Protein AF-X0ZDY0-F1 (afdb_monomer)

Secondary structure (DSSP, 8-state):
-GGGTPPP-EEEPP---GGGGGG---HHHHHHHHHTT--SBTTB---PEEEEEETTTEEEETT-GGGEEEEEE-TT-PEEEEE--S-TT-PPPP-

Organism: NCBI:txid412755

Mean predicted aligned error: 7.23 Å

Structure (mmCIF, N/CA/C/O backbone):
data_AF-X0ZDY0-F1
#
_entry.id   AF-X0ZDY0-F1
#
loop_
_atom_site.group_PDB
_atom_site.id
_atom_site.type_symbol
_atom_site.label_atom_id
_atom_site.label_alt_id
_atom_site.label_comp_id
_atom_site.label_asym_id
_atom_site.label_entity_id
_atom_site.label_seq_id
_atom_site.pdbx_PDB_ins_code
_atom_site.Cartn_x
_atom_site.Cartn_y
_atom_site.Cartn_z
_atom_site.occupancy
_atom_site.B_iso_or_equiv
_atom_site.auth_seq_id
_atom_site.auth_comp_id
_atom_site.auth_asym_id
_atom_site.auth_atom_id
_atom_site.pdbx_PDB_model_num
ATOM 1 N N . MET A 1 1 ? -19.140 -8.006 4.605 1.00 69.62 1 MET A N 1
ATOM 2 C CA . MET A 1 1 ? -18.090 -8.975 4.226 1.00 69.62 1 MET A CA 1
ATOM 3 C C . MET A 1 1 ? -17.968 -10.057 5.287 1.00 69.62 1 MET A C 1
ATOM 5 O O . MET A 1 1 ? -18.689 -11.035 5.175 1.00 69.62 1 MET A O 1
ATOM 9 N N . LYS A 1 2 ? -17.218 -9.848 6.379 1.00 73.88 2 LYS A N 1
ATOM 10 C CA . LYS A 1 2 ? -16.973 -10.903 7.383 1.00 73.88 2 LYS A CA 1
ATOM 11 C C . LYS A 1 2 ? -18.240 -11.469 8.042 1.00 73.88 2 LYS A C 1
ATOM 13 O O . LYS A 1 2 ? -18.387 -12.677 8.143 1.00 73.88 2 LYS A O 1
ATOM 18 N N . LYS A 1 3 ? -19.211 -10.610 8.391 1.00 78.94 3 LYS A N 1
ATOM 19 C CA . LYS A 1 3 ? -20.536 -11.033 8.906 1.00 78.94 3 LYS A CA 1
ATOM 20 C C . LYS A 1 3 ? -21.331 -11.921 7.937 1.00 78.94 3 LYS A C 1
ATOM 22 O O . LYS A 1 3 ? -22.209 -12.647 8.373 1.00 78.94 3 LYS A O 1
ATOM 27 N N . ALA A 1 4 ? -21.032 -11.838 6.643 1.00 86.56 4 ALA A N 1
ATOM 28 C CA . ALA A 1 4 ? -21.639 -12.647 5.591 1.00 86.56 4 ALA A CA 1
ATOM 29 C C . ALA A 1 4 ? -20.724 -13.812 5.156 1.00 86.56 4 ALA A C 1
ATOM 31 O O . ALA A 1 4 ? -20.911 -14.354 4.076 1.00 86.56 4 ALA A O 1
ATOM 32 N N . GLY A 1 5 ? -19.700 -14.155 5.952 1.00 85.38 5 GLY A N 1
ATOM 33 C CA . GLY A 1 5 ? -18.758 -15.238 5.645 1.00 85.38 5 GLY A CA 1
ATOM 34 C C . GLY A 1 5 ? -17.726 -14.913 4.560 1.00 85.38 5 GLY A C 1
ATOM 35 O O . GLY A 1 5 ? -17.071 -15.819 4.062 1.00 85.38 5 GLY A O 1
ATOM 36 N N . VAL A 1 6 ? -17.571 -13.639 4.178 1.00 84.62 6 VAL A N 1
ATOM 37 C CA . VAL A 1 6 ? -16.603 -13.216 3.154 1.00 84.62 6 VAL A CA 1
ATOM 38 C C . VAL A 1 6 ? -15.373 -12.607 3.810 1.00 84.62 6 VAL A C 1
ATOM 40 O O . VAL A 1 6 ? -15.472 -11.556 4.455 1.00 84.62 6 VAL A O 1
ATOM 43 N N . ASP A 1 7 ? -14.219 -13.229 3.585 1.00 83.44 7 ASP A N 1
ATOM 44 C CA . ASP A 1 7 ? -12.919 -12.704 3.987 1.00 83.44 7 ASP A CA 1
ATOM 45 C C . ASP A 1 7 ? -12.322 -11.820 2.880 1.00 83.44 7 ASP A C 1
ATOM 47 O O . ASP A 1 7 ? -12.065 -12.294 1.770 1.00 83.44 7 ASP A O 1
ATOM 51 N N . PRO A 1 8 ? -12.097 -10.520 3.150 1.00 83.44 8 PRO A N 1
ATOM 52 C CA . PRO A 1 8 ? -11.379 -9.652 2.228 1.00 83.44 8 PRO A CA 1
ATOM 53 C C . PRO A 1 8 ? -9.957 -10.174 1.995 1.00 83.44 8 PRO A C 1
ATOM 55 O O . PRO A 1 8 ? -9.217 -10.400 2.956 1.00 83.44 8 PRO A O 1
ATOM 58 N N . TYR A 1 9 ? -9.587 -10.337 0.721 1.00 86.44 9 TYR A N 1
ATOM 59 C CA . TYR A 1 9 ? -8.284 -10.877 0.323 1.00 86.44 9 TYR A CA 1
ATOM 60 C C . TYR A 1 9 ? -7.327 -9.793 -0.189 1.00 86.44 9 TYR A C 1
ATOM 62 O O . TYR A 1 9 ? -6.240 -9.626 0.358 1.00 86.44 9 TYR A O 1
ATOM 70 N N . TYR A 1 10 ? -7.750 -8.995 -1.173 1.00 89.31 10 TYR A N 1
ATOM 71 C CA . TYR A 1 10 ? -6.944 -7.905 -1.728 1.00 89.31 10 TYR A CA 1
ATOM 72 C C . TYR A 1 10 ? -7.705 -6.589 -1.786 1.00 89.31 10 TYR A C 1
ATOM 74 O O . TYR A 1 10 ? -8.888 -6.561 -2.127 1.00 89.31 10 TYR A O 1
ATOM 82 N N . THR A 1 11 ? -6.968 -5.503 -1.560 1.00 88.81 11 THR A N 1
ATOM 83 C CA . THR A 1 11 ? -7.357 -4.154 -1.978 1.00 88.81 11 THR A CA 1
ATOM 84 C C . THR A 1 11 ? -6.441 -3.712 -3.102 1.00 88.81 11 THR A C 1
ATOM 86 O O . THR A 1 11 ? -5.233 -3.585 -2.909 1.00 88.81 11 THR A O 1
ATOM 89 N N . PHE A 1 12 ? -7.014 -3.480 -4.281 1.00 89.69 12 PHE A N 1
ATOM 90 C CA . PHE A 1 12 ? -6.260 -3.009 -5.435 1.00 89.69 12 PHE A CA 1
ATOM 91 C C . PHE A 1 12 ? -6.137 -1.493 -5.402 1.00 89.69 12 PHE A C 1
ATOM 93 O O . PHE A 1 12 ? -7.131 -0.777 -5.495 1.00 89.69 12 PHE A O 1
ATOM 100 N N . TYR A 1 13 ? -4.903 -1.014 -5.305 1.00 89.75 13 TYR A N 1
ATOM 101 C CA . TYR A 1 13 ? -4.600 0.392 -5.490 1.00 89.75 13 TYR A CA 1
ATOM 102 C C . TYR A 1 13 ? -4.591 0.735 -6.985 1.00 89.75 13 TYR A C 1
ATOM 104 O O . TYR A 1 13 ? -3.978 -0.006 -7.772 1.00 89.75 13 TYR A O 1
ATOM 112 N N . PRO A 1 14 ? -5.264 1.824 -7.401 1.00 88.19 14 PRO A N 1
ATOM 113 C CA . PRO A 1 14 ? -5.290 2.229 -8.797 1.00 88.19 14 PRO A CA 1
ATOM 114 C C . PRO A 1 14 ? -3.882 2.518 -9.323 1.00 88.19 14 PRO A C 1
ATOM 116 O O . PRO A 1 14 ? -3.006 2.982 -8.596 1.00 88.19 14 PRO A O 1
ATOM 119 N N . LYS A 1 15 ? -3.664 2.281 -10.621 1.00 80.50 15 LYS A N 1
ATOM 120 C CA . LYS A 1 15 ? -2.381 2.594 -11.277 1.00 80.50 15 LYS A CA 1
ATOM 121 C C . LYS A 1 15 ? -2.174 4.094 -11.515 1.00 80.50 15 LYS A C 1
ATOM 123 O O . LYS A 1 15 ? -1.116 4.464 -12.007 1.00 80.50 15 LYS A O 1
ATOM 128 N N . GLY A 1 16 ? -3.179 4.920 -11.218 1.00 81.75 16 GLY A N 1
ATOM 129 C CA . GLY A 1 16 ? -3.147 6.356 -11.478 1.00 81.75 16 GLY A CA 1
ATOM 130 C C . GLY A 1 16 ? -3.192 6.689 -12.963 1.00 81.75 16 GLY A C 1
ATOM 131 O O . GLY A 1 16 ? -2.469 7.566 -13.415 1.00 81.75 16 GLY A O 1
ATOM 132 N N . LYS A 1 17 ? -4.004 5.954 -13.733 1.00 86.31 17 LYS A N 1
ATOM 133 C CA . LYS A 1 17 ? -4.380 6.429 -15.068 1.00 86.31 17 LYS A CA 1
ATOM 134 C C . LYS A 1 17 ? -5.270 7.660 -14.921 1.00 86.31 17 LYS A C 1
ATOM 136 O O . LYS A 1 17 ? -5.937 7.763 -13.892 1.00 86.31 17 LYS A O 1
ATOM 141 N N . GLU A 1 18 ? -5.324 8.497 -15.951 1.00 91.88 18 GLU A N 1
ATOM 142 C CA . GLU A 1 18 ? -6.154 9.709 -16.002 1.00 91.88 18 GLU A CA 1
ATOM 143 C C . GLU A 1 18 ? -7.600 9.426 -15.571 1.00 91.88 18 GLU A C 1
ATOM 145 O O . GLU A 1 18 ? -8.128 10.080 -14.684 1.00 91.88 18 GLU A O 1
ATOM 150 N N . GLU A 1 19 ? -8.203 8.334 -16.047 1.00 92.81 19 GLU A N 1
ATOM 151 C CA . GLU A 1 19 ? -9.592 7.982 -15.719 1.00 92.81 19 GLU A CA 1
ATOM 152 C C . GLU A 1 19 ? -9.788 7.518 -14.264 1.00 92.81 19 GLU A C 1
ATOM 154 O O . GLU A 1 19 ? -10.909 7.263 -13.824 1.00 92.81 19 GLU A O 1
ATOM 159 N N . THR A 1 20 ? -8.694 7.325 -13.524 1.00 89.69 20 THR A N 1
ATOM 160 C CA . THR A 1 20 ? -8.692 6.814 -12.148 1.00 89.69 20 THR A CA 1
ATOM 161 C C . THR A 1 20 ? -7.965 7.719 -11.158 1.00 89.69 20 THR A C 1
ATOM 163 O O . THR A 1 20 ? -7.760 7.307 -10.014 1.00 89.69 20 THR A O 1
ATOM 166 N N . GLU A 1 21 ? -7.550 8.914 -11.580 1.00 88.00 21 GLU A N 1
ATOM 167 C CA . GLU A 1 21 ? -6.717 9.803 -10.768 1.00 88.00 21 GLU A CA 1
ATOM 168 C C . GLU A 1 21 ? -7.423 10.242 -9.481 1.00 88.00 21 GLU A C 1
ATOM 170 O O . GLU A 1 21 ? -6.834 10.175 -8.402 1.00 88.00 21 GLU A O 1
ATOM 175 N N . ASP A 1 22 ? -8.722 10.533 -9.571 1.00 90.12 22 ASP A N 1
ATOM 176 C CA . ASP A 1 22 ? -9.558 10.960 -8.445 1.00 90.12 22 ASP A CA 1
ATOM 177 C C . ASP A 1 22 ? -9.757 9.870 -7.379 1.00 90.12 22 AS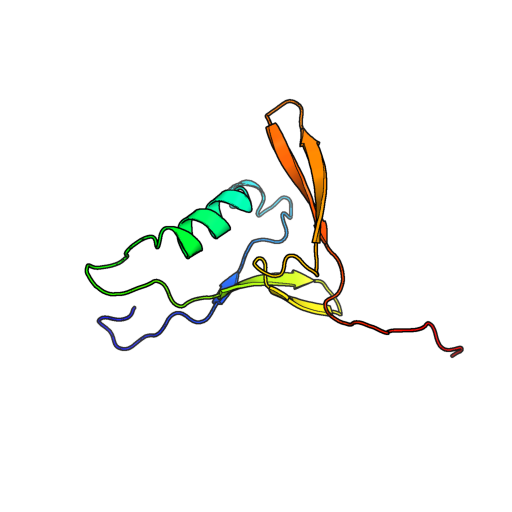P A C 1
ATOM 179 O O . ASP A 1 22 ? -10.139 10.154 -6.243 1.00 90.12 22 ASP A O 1
ATOM 183 N N . TYR A 1 23 ? -9.486 8.605 -7.718 1.00 88.38 23 TYR A N 1
ATOM 184 C CA . TYR A 1 23 ? -9.561 7.483 -6.777 1.00 88.38 23 TYR A CA 1
ATOM 185 C C . TYR A 1 23 ? -8.235 7.213 -6.060 1.00 88.38 23 TYR A C 1
ATOM 187 O O . TYR A 1 23 ? -8.160 6.307 -5.221 1.00 88.38 23 TYR A O 1
ATOM 195 N N . LEU A 1 24 ? -7.171 7.954 -6.387 1.00 87.44 24 LEU A N 1
ATOM 196 C CA . LEU A 1 24 ? -5.891 7.809 -5.713 1.00 87.44 24 LEU A CA 1
ATOM 197 C C . LEU A 1 24 ? -5.971 8.342 -4.285 1.00 87.44 24 LEU A C 1
ATOM 199 O O . LEU A 1 24 ? -6.505 9.409 -3.993 1.00 87.44 24 LEU A O 1
ATOM 203 N N . VAL A 1 25 ? -5.363 7.591 -3.376 1.00 87.56 25 VAL A N 1
ATOM 204 C CA . VAL A 1 25 ? -5.179 7.988 -1.982 1.00 87.56 25 VAL A CA 1
ATOM 205 C C . VAL A 1 25 ? -3.696 7.940 -1.650 1.00 87.56 25 VAL A C 1
ATOM 207 O O . VAL A 1 25 ? -2.987 7.091 -2.187 1.00 87.56 25 VAL A O 1
ATOM 210 N N . PRO A 1 26 ? -3.181 8.788 -0.744 1.00 87.75 26 PRO A N 1
ATOM 211 C CA . PRO A 1 26 ? -1.782 8.701 -0.352 1.00 87.75 26 PRO A CA 1
ATOM 212 C C . PRO A 1 26 ? -1.425 7.277 0.086 1.00 87.75 26 PRO A C 1
ATOM 214 O O . PRO A 1 26 ? -2.108 6.702 0.931 1.00 87.75 26 PRO A O 1
ATOM 217 N N . VAL A 1 27 ? -0.323 6.718 -0.421 1.00 85.88 27 VAL A N 1
ATOM 218 C CA . VAL A 1 27 ? 0.142 5.377 -0.011 1.00 85.88 27 VAL A CA 1
ATOM 219 C C . VAL A 1 27 ? 0.263 5.295 1.515 1.00 85.88 27 VAL A C 1
ATOM 221 O O . VAL A 1 27 ? -0.151 4.314 2.120 1.00 85.88 27 VAL A O 1
ATOM 224 N N . ALA A 1 28 ? 0.724 6.371 2.161 1.00 82.31 28 ALA A N 1
ATOM 225 C CA . ALA A 1 28 ? 0.794 6.478 3.618 1.00 82.31 28 ALA A CA 1
ATOM 226 C C . ALA A 1 28 ? -0.555 6.246 4.329 1.00 82.31 28 ALA A C 1
ATOM 228 O O . ALA A 1 28 ? -0.566 5.686 5.421 1.00 82.31 28 ALA A O 1
ATOM 229 N N . ARG A 1 29 ? -1.682 6.614 3.707 1.00 84.38 29 ARG A N 1
ATOM 230 C CA . ARG A 1 29 ? -3.024 6.367 4.243 1.00 84.38 29 ARG A CA 1
ATOM 231 C C . ARG A 1 29 ? -3.357 4.879 4.245 1.00 84.38 29 ARG A C 1
ATOM 233 O O . ARG A 1 29 ? -3.801 4.381 5.267 1.00 84.38 29 ARG A O 1
ATOM 240 N N . LEU A 1 30 ? -3.083 4.152 3.160 1.00 83.81 30 LEU A N 1
ATOM 241 C CA . LEU A 1 30 ? -3.306 2.695 3.116 1.00 83.81 30 LEU A CA 1
ATOM 242 C C . LEU A 1 30 ? -2.486 1.965 4.184 1.00 83.81 30 LEU A C 1
ATOM 244 O O . LEU A 1 30 ? -2.943 1.003 4.798 1.00 83.81 30 LEU A O 1
ATOM 248 N N . TRP A 1 31 ? -1.269 2.449 4.423 1.00 79.62 31 TRP A N 1
ATOM 249 C CA . TRP A 1 31 ? -0.399 1.958 5.484 1.00 79.62 31 TRP A CA 1
ATOM 250 C C . TRP A 1 31 ? -0.978 2.210 6.866 1.00 79.62 31 TRP A C 1
ATOM 252 O O . TRP A 1 31 ? -1.011 1.303 7.696 1.00 79.62 31 TRP A O 1
ATOM 262 N N . GLN A 1 32 ? -1.435 3.437 7.098 1.00 78.69 32 GLN A N 1
ATOM 263 C CA . GLN A 1 32 ? -2.077 3.821 8.339 1.00 78.69 32 GLN A CA 1
ATOM 264 C C . GLN A 1 32 ? -3.337 2.985 8.574 1.00 78.69 32 GLN A C 1
ATOM 266 O O . GLN A 1 32 ? -3.448 2.350 9.610 1.00 78.69 32 GLN A O 1
ATOM 271 N N . GLU A 1 33 ? -4.224 2.862 7.588 1.00 79.88 33 GLU A N 1
ATOM 272 C CA . GLU A 1 33 ? -5.446 2.052 7.678 1.00 79.88 33 GLU A CA 1
ATOM 273 C C . GLU A 1 33 ? -5.156 0.570 7.967 1.00 79.88 33 GLU A C 1
ATOM 275 O O . GLU A 1 33 ? -5.929 -0.084 8.673 1.00 79.88 33 GLU A O 1
ATOM 280 N N . ARG A 1 34 ? -4.035 0.035 7.460 1.00 77.75 34 ARG A N 1
ATOM 281 C CA . ARG A 1 34 ? -3.599 -1.339 7.740 1.00 77.75 34 ARG A CA 1
ATOM 282 C C . ARG A 1 34 ? -2.973 -1.501 9.128 1.00 77.75 34 ARG A C 1
ATOM 284 O O . ARG A 1 34 ? -3.184 -2.548 9.735 1.00 77.75 34 ARG A O 1
ATOM 291 N N . LYS A 1 35 ? -2.198 -0.512 9.595 1.00 76.75 35 LYS A N 1
ATOM 292 C CA . LYS A 1 35 ? -1.457 -0.537 10.873 1.00 76.75 35 LYS A CA 1
ATOM 293 C C . LYS A 1 35 ? -2.319 -0.137 12.069 1.00 76.75 35 LYS A C 1
ATOM 295 O O . LYS A 1 35 ? -2.241 -0.773 13.109 1.00 76.75 35 LYS A O 1
ATOM 300 N N . GLU A 1 36 ? -3.079 0.940 11.928 1.00 70.62 36 GLU A N 1
ATOM 301 C CA . GLU A 1 36 ? -4.006 1.469 12.937 1.00 70.62 36 GLU A CA 1
ATOM 302 C C . GLU A 1 36 ? -5.368 0.780 12.875 1.00 70.62 36 GLU A C 1
ATOM 304 O O . GLU A 1 36 ? -6.221 1.027 13.721 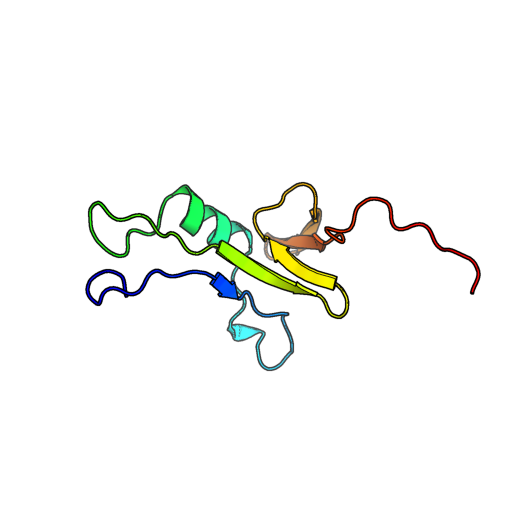1.00 70.62 36 GLU A O 1
ATOM 309 N N . GLU A 1 37 ? -5.534 -0.117 11.896 1.00 62.78 37 GLU A N 1
ATOM 310 C CA . GLU A 1 37 ? -6.656 -1.032 11.764 1.00 62.78 37 GLU A CA 1
ATOM 311 C C . GLU A 1 37 ? -7.973 -0.271 11.680 1.00 62.78 37 GLU A C 1
ATOM 313 O O . GLU A 1 37 ? -8.705 -0.173 12.661 1.00 62.78 37 GLU A O 1
ATOM 318 N N . ALA A 1 38 ? -8.320 0.234 10.493 1.00 60.88 38 ALA A N 1
ATOM 319 C CA . ALA A 1 38 ? -9.666 0.746 10.250 1.00 60.88 38 ALA A CA 1
ATOM 320 C C . ALA A 1 38 ? -10.688 -0.367 10.562 1.00 60.88 38 ALA A C 1
ATOM 322 O O . ALA A 1 38 ? -10.944 -1.261 9.748 1.00 60.88 38 ALA A O 1
ATOM 323 N N . ARG A 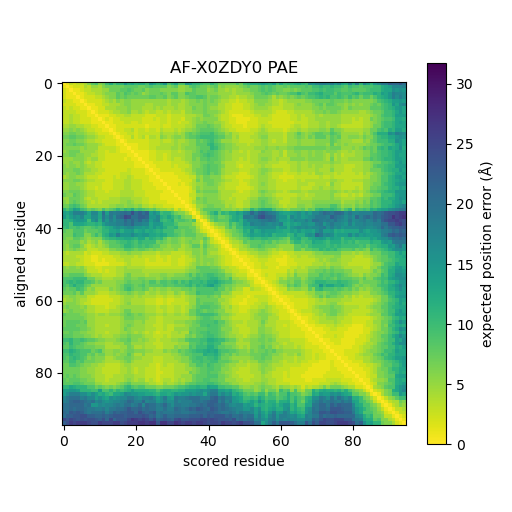1 39 ? -11.209 -0.364 11.795 1.00 58.84 39 ARG A N 1
ATOM 324 C CA . ARG A 1 39 ? -12.079 -1.415 12.316 1.00 58.84 39 ARG A CA 1
ATOM 325 C C . ARG A 1 39 ? -13.403 -1.297 11.591 1.00 58.84 39 ARG A C 1
ATOM 327 O O . ARG A 1 39 ? -14.194 -0.404 11.873 1.00 58.84 39 ARG A O 1
ATOM 334 N N . LEU A 1 40 ? -13.653 -2.216 10.663 1.00 59.88 40 LEU A N 1
ATOM 335 C CA . LEU A 1 40 ? -14.960 -2.326 10.013 1.00 59.88 40 LEU A CA 1
ATOM 336 C C . LEU A 1 40 ? -16.042 -2.711 11.037 1.00 59.88 40 LEU A C 1
ATOM 338 O O . LEU A 1 40 ? -17.190 -2.304 10.892 1.00 59.88 40 LEU A O 1
ATOM 342 N N . ILE A 1 41 ? -15.669 -3.478 12.071 1.00 66.31 41 ILE A N 1
ATOM 343 C CA . ILE A 1 41 ? -16.487 -3.846 13.237 1.00 66.31 41 ILE A CA 1
ATOM 344 C C . ILE A 1 41 ? -15.589 -4.071 14.471 1.00 66.31 41 ILE A C 1
ATOM 346 O O . ILE A 1 41 ? -14.420 -4.433 14.307 1.00 66.31 41 ILE A O 1
ATOM 350 N N . PRO A 1 42 ? -16.102 -3.881 15.704 1.00 68.81 42 PRO A N 1
ATOM 351 C CA . PRO A 1 42 ? -15.337 -4.140 16.924 1.00 68.81 42 PRO A CA 1
ATOM 352 C C . PRO A 1 42 ? -14.751 -5.558 16.950 1.00 68.81 42 PRO A C 1
ATOM 354 O O . PRO A 1 42 ? -15.442 -6.523 16.632 1.00 68.81 42 PRO A O 1
ATOM 357 N N . GLY A 1 43 ? -13.476 -5.679 17.328 1.00 67.62 43 GLY A N 1
ATOM 358 C CA . GLY A 1 43 ? -12.798 -6.969 17.503 1.00 67.62 43 GLY A CA 1
ATOM 359 C C . GLY A 1 43 ? -12.412 -7.709 16.218 1.00 67.62 43 GLY A C 1
ATOM 360 O O . GLY A 1 43 ? -11.886 -8.813 16.311 1.00 67.62 43 GLY A O 1
ATOM 361 N N . ILE A 1 44 ? -12.648 -7.141 15.029 1.00 68.00 44 ILE A N 1
ATOM 362 C CA . ILE A 1 44 ? -12.261 -7.768 13.758 1.00 68.00 44 ILE A CA 1
ATOM 363 C C . ILE A 1 44 ? -11.353 -6.830 12.976 1.00 68.00 44 ILE A C 1
ATOM 365 O O . ILE A 1 44 ? -11.739 -5.731 12.573 1.00 68.00 44 ILE A O 1
ATOM 369 N N . PHE A 1 45 ? -10.141 -7.318 12.738 1.00 69.75 45 PHE A N 1
ATOM 370 C CA . PHE A 1 45 ? -9.115 -6.623 11.982 1.00 69.75 45 PHE A CA 1
ATOM 371 C C . PHE A 1 45 ? -9.359 -6.740 10.480 1.00 69.75 45 PHE A C 1
ATOM 373 O O . PHE A 1 45 ? -9.872 -7.748 9.983 1.00 69.75 45 PHE A O 1
ATOM 380 N N . ARG A 1 46 ? -8.949 -5.704 9.750 1.00 74.56 46 ARG A N 1
ATOM 381 C CA . ARG A 1 46 ? -8.897 -5.731 8.293 1.00 74.56 46 ARG A CA 1
ATOM 382 C C . ARG A 1 46 ? -7.809 -6.717 7.850 1.00 74.56 46 ARG A C 1
ATOM 384 O O . ARG A 1 46 ? -6.654 -6.579 8.250 1.00 74.56 46 ARG A O 1
ATOM 391 N N . THR A 1 47 ? -8.185 -7.733 7.074 1.00 75.81 47 THR A N 1
ATOM 392 C CA . THR A 1 47 ? -7.283 -8.822 6.655 1.00 75.81 47 THR A CA 1
ATOM 393 C C . THR A 1 47 ? -6.760 -8.676 5.238 1.00 75.81 47 THR A C 1
ATOM 395 O O . THR A 1 47 ? -5.756 -9.308 4.917 1.00 75.81 47 THR A O 1
ATOM 398 N N . ASP A 1 48 ? -7.413 -7.872 4.399 1.00 85.06 48 ASP A N 1
ATOM 399 C CA . ASP A 1 48 ? -6.984 -7.714 3.019 1.00 85.06 48 ASP A CA 1
ATOM 400 C C . ASP A 1 48 ? -5.624 -7.040 2.922 1.00 85.06 48 ASP A C 1
ATOM 402 O O . ASP A 1 48 ? -5.196 -6.226 3.749 1.00 85.06 48 ASP A O 1
ATOM 406 N N . GLU A 1 49 ? -4.948 -7.417 1.855 1.00 87.69 49 GLU A N 1
ATOM 407 C CA . GLU A 1 49 ? -3.611 -6.976 1.558 1.00 87.69 49 GLU A CA 1
ATOM 408 C C . GLU A 1 49 ? -3.657 -5.897 0.463 1.00 87.69 49 GLU A C 1
ATOM 410 O O . GLU A 1 49 ? -4.206 -6.141 -0.619 1.00 87.69 49 GLU A O 1
ATOM 415 N N . PRO A 1 50 ? -3.119 -4.690 0.718 1.00 88.62 50 PRO A N 1
ATOM 416 C CA . PRO A 1 50 ? -3.064 -3.642 -0.286 1.00 88.62 50 PRO A CA 1
ATOM 417 C C . PRO A 1 50 ? -2.001 -3.987 -1.336 1.00 88.62 50 PRO A C 1
ATOM 419 O O . PRO A 1 50 ? -0.811 -4.116 -1.032 1.00 88.62 50 PRO A O 1
ATOM 422 N N . VAL A 1 51 ? -2.434 -4.128 -2.585 1.00 89.56 51 VAL A N 1
ATOM 423 C CA . VAL A 1 51 ? -1.590 -4.511 -3.721 1.00 89.56 51 VAL A CA 1
ATOM 424 C C . VAL A 1 51 ? -1.805 -3.576 -4.902 1.00 89.56 51 VAL A C 1
ATOM 426 O O . VAL A 1 51 ? -2.869 -2.982 -5.061 1.00 89.56 51 VAL A O 1
ATOM 429 N N . PHE A 1 52 ? -0.813 -3.477 -5.775 1.00 87.00 52 PHE A N 1
ATOM 430 C CA . PHE A 1 52 ? -0.951 -2.821 -7.073 1.00 87.00 52 PHE A CA 1
ATOM 431 C C . PHE A 1 52 ? -0.385 -3.719 -8.174 1.00 87.00 52 PHE A C 1
ATOM 433 O O . PHE A 1 52 ? 0.455 -4.584 -7.925 1.00 87.00 52 PHE A O 1
ATOM 440 N N . ASN A 1 53 ? -0.875 -3.545 -9.401 1.00 84.88 53 ASN A N 1
ATOM 441 C CA . ASN A 1 53 ? -0.459 -4.370 -10.533 1.00 84.88 53 ASN A CA 1
ATOM 442 C C . ASN A 1 53 ? 0.586 -3.651 -11.380 1.00 84.88 53 ASN A C 1
ATOM 444 O O . ASN A 1 53 ? 0.285 -2.642 -12.024 1.00 84.88 53 ASN A O 1
ATOM 448 N N . VAL A 1 54 ? 1.761 -4.251 -11.507 1.00 75.19 54 VAL A N 1
ATOM 449 C CA . VAL A 1 54 ? 2.784 -3.806 -12.452 1.00 75.19 54 VAL A CA 1
ATOM 450 C C . VAL A 1 54 ? 2.668 -4.655 -13.723 1.00 75.19 54 VAL A C 1
ATOM 452 O O . VAL A 1 54 ? 2.626 -5.886 -13.631 1.00 75.19 54 VAL A O 1
ATOM 455 N N . PRO A 1 55 ? 2.541 -4.046 -14.919 1.00 73.06 55 PRO A N 1
ATOM 456 C CA . PRO A 1 55 ? 2.540 -4.798 -16.174 1.00 73.06 55 PRO A CA 1
ATOM 457 C C . PRO A 1 55 ? 3.748 -5.739 -16.261 1.00 73.06 55 PRO A C 1
ATOM 459 O O . PRO A 1 55 ? 4.850 -5.342 -15.903 1.00 73.06 55 PRO A O 1
ATOM 462 N N . ARG A 1 56 ? 3.534 -6.975 -16.732 1.00 72.81 56 ARG A N 1
ATOM 463 C CA . ARG A 1 56 ? 4.544 -8.053 -16.865 1.00 72.81 56 ARG A CA 1
ATOM 464 C C . ARG A 1 56 ? 5.137 -8.611 -15.565 1.00 72.81 56 ARG A C 1
ATOM 466 O O . ARG A 1 56 ? 5.681 -9.700 -15.603 1.00 72.81 56 ARG A O 1
ATOM 473 N N . LEU A 1 57 ? 4.963 -7.925 -14.441 1.00 71.31 57 LEU A N 1
ATOM 474 C CA . LEU A 1 57 ? 5.527 -8.312 -13.145 1.00 71.31 57 LEU A CA 1
ATOM 475 C C . LEU A 1 57 ? 4.467 -8.848 -12.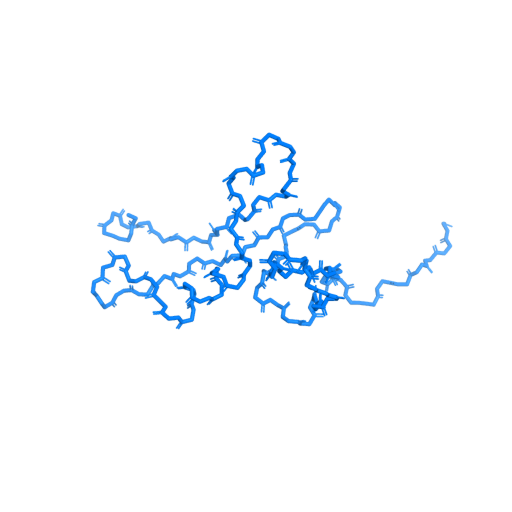160 1.00 71.31 57 LEU A C 1
ATOM 477 O O . LEU A 1 57 ? 4.780 -9.550 -11.201 1.00 71.31 57 LEU A O 1
ATOM 481 N N . GLY A 1 58 ? 3.190 -8.531 -12.392 1.00 78.88 58 GLY A N 1
ATOM 482 C CA . GLY A 1 58 ? 2.075 -9.028 -11.589 1.00 78.88 58 GLY A CA 1
ATOM 483 C C . GLY A 1 58 ? 1.762 -8.168 -10.361 1.00 78.88 58 GLY A C 1
ATOM 484 O O . GLY A 1 58 ? 1.919 -6.941 -10.380 1.00 78.88 58 GLY A O 1
ATOM 485 N N . LYS A 1 59 ? 1.236 -8.813 -9.312 1.00 83.94 59 LYS A N 1
ATOM 486 C CA . LYS A 1 59 ? 0.766 -8.151 -8.085 1.00 83.94 59 LYS A CA 1
ATOM 487 C C . LYS A 1 59 ? 1.951 -7.858 -7.171 1.00 83.94 59 LYS A C 1
ATOM 489 O O . LYS A 1 59 ? 2.672 -8.775 -6.803 1.00 83.94 59 LYS A O 1
ATOM 494 N N . ASN A 1 60 ? 2.100 -6.605 -6.763 1.00 84.25 60 ASN A N 1
ATOM 495 C CA . ASN A 1 60 ? 3.125 -6.175 -5.820 1.00 84.25 60 ASN A CA 1
ATOM 496 C C . ASN A 1 60 ? 2.474 -5.674 -4.532 1.00 84.25 60 ASN A C 1
ATOM 498 O O . ASN A 1 60 ? 1.445 -4.993 -4.562 1.00 84.25 60 ASN A O 1
ATOM 502 N N . HIS A 1 61 ? 3.081 -6.019 -3.399 1.00 86.81 61 HIS A N 1
ATOM 503 C CA . HIS A 1 61 ? 2.595 -5.633 -2.082 1.00 86.81 61 HIS A CA 1
ATOM 504 C C . HIS A 1 61 ? 2.954 -4.182 -1.789 1.00 86.81 61 HIS A C 1
ATOM 506 O O . HIS A 1 61 ? 4.126 -3.827 -1.698 1.00 86.81 61 HIS A O 1
ATOM 512 N N . ILE A 1 62 ? 1.952 -3.342 -1.533 1.00 86.50 62 ILE A N 1
ATOM 513 C CA . ILE A 1 62 ? 2.185 -1.935 -1.175 1.00 86.50 62 ILE A CA 1
ATOM 514 C C . ILE A 1 62 ? 2.935 -1.832 0.154 1.00 86.50 62 ILE A C 1
ATOM 516 O O . ILE A 1 62 ? 3.655 -0.858 0.387 1.00 86.50 62 ILE A O 1
ATOM 520 N N . ARG A 1 63 ? 2.793 -2.853 1.015 1.00 82.81 63 ARG A N 1
ATOM 521 C CA . ARG A 1 63 ? 3.485 -2.926 2.301 1.00 82.81 63 ARG A CA 1
ATOM 522 C C . ARG A 1 63 ? 4.965 -3.324 2.213 1.00 82.81 63 ARG A C 1
ATOM 524 O O . ARG A 1 63 ? 5.686 -3.200 3.198 1.00 82.81 63 ARG A O 1
ATOM 531 N N . ALA A 1 64 ? 5.430 -3.821 1.070 1.00 85.00 64 ALA A N 1
ATOM 532 C CA . ALA A 1 64 ? 6.803 -4.280 0.917 1.00 85.00 64 ALA A CA 1
ATOM 533 C C . ALA A 1 64 ? 7.754 -3.079 0.821 1.00 85.00 64 ALA A C 1
ATOM 535 O O . ALA A 1 64 ? 7.844 -2.413 -0.208 1.00 85.00 64 ALA A O 1
ATOM 536 N N . TRP A 1 65 ? 8.429 -2.742 1.924 1.00 81.88 65 TRP A N 1
ATOM 537 C CA . TRP A 1 65 ? 9.424 -1.659 1.937 1.00 81.88 65 TRP A CA 1
ATOM 538 C C . TRP A 1 65 ? 10.637 -1.969 1.076 1.00 81.88 65 TRP A C 1
ATOM 540 O O . TRP A 1 65 ? 11.188 -1.063 0.475 1.00 81.88 65 TRP A O 1
ATOM 550 N N . GLN A 1 66 ? 11.011 -3.239 0.975 1.00 83.06 66 GLN A N 1
ATOM 551 C CA . GLN A 1 66 ? 12.122 -3.671 0.139 1.00 83.06 66 GLN A CA 1
ATOM 552 C C . GLN A 1 66 ? 11.874 -3.476 -1.366 1.00 83.06 66 GLN A C 1
ATOM 554 O O . GLN A 1 66 ? 12.832 -3.490 -2.128 1.00 83.06 66 GLN A O 1
ATOM 559 N N . ASP A 1 67 ? 10.614 -3.292 -1.777 1.00 83.81 67 ASP A N 1
ATOM 560 C CA . ASP A 1 67 ? 10.212 -3.181 -3.183 1.00 83.81 67 ASP A CA 1
ATOM 561 C C . ASP A 1 67 ? 9.849 -1.729 -3.561 1.00 83.81 67 ASP A C 1
ATOM 563 O O . ASP A 1 67 ? 9.207 -1.491 -4.584 1.00 83.81 67 ASP A O 1
ATOM 567 N N . ARG A 1 68 ? 10.215 -0.728 -2.740 1.00 84.12 68 ARG A N 1
ATOM 568 C CA . ARG A 1 68 ? 10.038 0.693 -3.088 1.00 84.12 68 ARG A CA 1
ATOM 569 C C . ARG A 1 68 ? 10.953 1.646 -2.325 1.00 84.12 68 ARG A C 1
ATOM 571 O O . ARG A 1 68 ? 11.326 1.389 -1.186 1.00 84.12 68 ARG A O 1
ATOM 578 N N . GLU A 1 69 ? 11.144 2.828 -2.889 1.00 88.00 69 GLU A N 1
ATOM 579 C CA . GLU A 1 69 ? 11.914 3.925 -2.309 1.00 88.00 69 GLU A CA 1
ATOM 580 C C . GLU A 1 69 ? 11.096 5.227 -2.305 1.00 88.00 69 GLU A C 1
ATOM 582 O O . GLU A 1 69 ? 10.374 5.520 -3.257 1.00 88.00 69 GLU A O 1
ATOM 587 N N . LEU A 1 70 ? 11.173 6.015 -1.223 1.00 89.31 70 LEU A N 1
ATOM 588 C CA . LEU A 1 70 ? 10.631 7.379 -1.187 1.00 89.31 70 LEU A CA 1
ATOM 589 C C . LEU A 1 70 ? 11.663 8.317 -1.816 1.00 89.31 70 LEU A C 1
ATOM 591 O O . LEU A 1 70 ? 12.668 8.620 -1.183 1.00 89.31 70 LEU A O 1
ATOM 595 N N . ILE A 1 71 ? 11.395 8.788 -3.030 1.00 94.69 71 ILE A N 1
ATOM 596 C CA . ILE A 1 71 ? 12.363 9.570 -3.814 1.00 94.69 71 ILE A CA 1
ATOM 597 C C . ILE A 1 71 ? 12.124 11.081 -3.750 1.00 94.69 71 ILE A C 1
ATOM 599 O O . ILE A 1 71 ? 12.951 11.859 -4.216 1.00 94.69 71 ILE A O 1
ATOM 603 N N . GLY A 1 72 ? 10.999 11.523 -3.185 1.00 93.88 72 GLY A N 1
ATOM 604 C CA . GLY A 1 72 ? 10.731 12.949 -3.056 1.00 93.88 72 GLY A CA 1
ATOM 605 C C . GLY A 1 72 ? 9.364 13.303 -2.491 1.00 93.88 72 GLY A C 1
ATOM 606 O O . GLY A 1 72 ? 8.533 12.441 -2.182 1.00 93.88 72 GLY A O 1
ATOM 607 N N . LEU A 1 73 ? 9.157 14.614 -2.378 1.00 93.62 73 LEU A N 1
ATOM 608 C CA . LEU A 1 73 ? 7.906 15.249 -1.987 1.00 93.62 73 LEU A CA 1
ATOM 609 C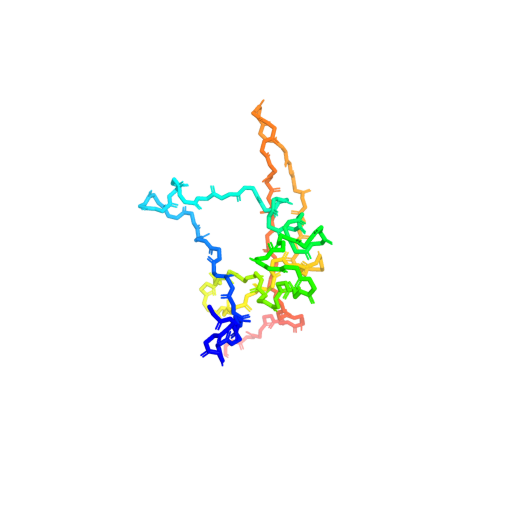 C . LEU A 1 73 ? 7.536 16.312 -3.028 1.00 93.62 73 LEU A C 1
ATOM 611 O O . LEU A 1 73 ? 8.414 17.034 -3.500 1.00 93.62 73 LEU A O 1
ATOM 615 N N . THR A 1 74 ? 6.256 16.422 -3.378 1.00 89.31 74 THR A N 1
ATOM 616 C CA . THR A 1 74 ? 5.761 17.542 -4.195 1.00 89.31 74 THR A CA 1
ATOM 617 C C . THR A 1 74 ? 5.681 18.827 -3.365 1.00 89.31 74 THR A C 1
ATOM 619 O O . THR A 1 74 ? 5.784 18.794 -2.135 1.00 89.31 74 THR A O 1
ATOM 622 N N . LYS A 1 75 ? 5.447 19.974 -4.019 1.00 94.00 75 LYS A N 1
ATOM 623 C CA . LYS A 1 75 ? 5.233 21.260 -3.329 1.00 94.00 75 LYS A CA 1
ATOM 624 C C . LYS A 1 75 ? 3.975 21.250 -2.441 1.00 94.00 75 LYS A C 1
ATOM 626 O O . LYS A 1 75 ? 3.898 22.007 -1.482 1.00 94.00 75 LYS A O 1
ATOM 631 N N . GLU A 1 76 ? 3.032 20.352 -2.718 1.00 89.62 76 GLU A N 1
ATOM 632 C CA . GLU A 1 76 ? 1.824 20.081 -1.930 1.00 89.62 76 GLU A CA 1
ATOM 633 C C . GLU A 1 76 ? 2.048 19.048 -0.808 1.00 89.62 76 GLU A C 1
ATOM 635 O O . GLU A 1 76 ? 1.111 18.698 -0.091 1.00 89.62 76 GLU A O 1
ATOM 640 N N . GLY A 1 77 ? 3.268 18.522 -0.648 1.00 86.25 77 GLY A N 1
ATOM 641 C CA . GLY A 1 77 ? 3.608 17.542 0.388 1.00 86.25 77 GLY A CA 1
ATOM 642 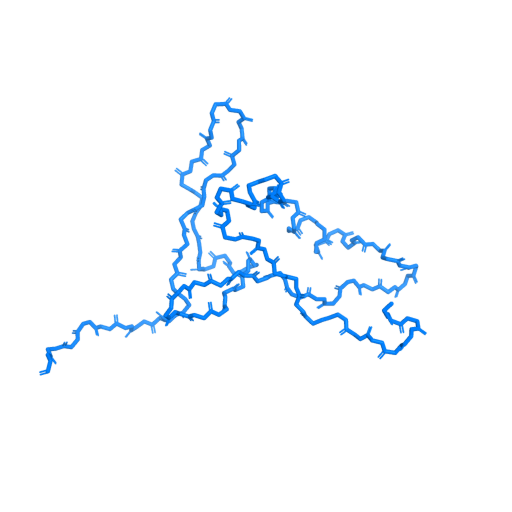C C . GLY A 1 77 ? 3.227 16.094 0.057 1.00 86.25 77 GLY A C 1
ATOM 643 O O . GLY A 1 77 ? 3.265 15.228 0.936 1.00 86.25 77 GLY A O 1
ATOM 644 N N . GLN A 1 78 ? 2.876 15.793 -1.196 1.00 86.25 78 GLN A N 1
ATOM 645 C CA . GLN A 1 78 ? 2.581 14.424 -1.623 1.00 86.25 78 GLN A CA 1
ATOM 646 C C . GLN A 1 78 ? 3.875 13.617 -1.751 1.00 86.25 78 GLN A C 1
ATOM 648 O O . GLN A 1 78 ? 4.890 14.122 -2.221 1.00 86.25 78 GLN A O 1
ATOM 653 N N . ARG A 1 79 ? 3.843 12.342 -1.352 1.00 88.25 79 ARG A N 1
ATOM 654 C CA . ARG A 1 79 ? 5.006 11.444 -1.410 1.00 88.25 79 ARG A CA 1
ATOM 655 C C . ARG A 1 79 ? 5.140 10.791 -2.779 1.00 88.25 79 ARG A C 1
ATOM 657 O O . ARG A 1 79 ? 4.192 10.159 -3.241 1.00 88.25 79 ARG A O 1
ATOM 664 N N . ILE A 1 80 ? 6.332 10.874 -3.363 1.00 87.12 80 ILE A N 1
ATOM 665 C CA . ILE A 1 80 ? 6.668 10.231 -4.635 1.00 87.12 80 ILE A CA 1
ATOM 666 C C . ILE A 1 80 ? 7.476 8.966 -4.348 1.00 87.12 80 ILE A C 1
ATOM 668 O O . ILE A 1 80 ? 8.526 9.025 -3.707 1.00 87.12 80 ILE A O 1
ATOM 672 N N . TYR A 1 81 ? 6.986 7.825 -4.830 1.00 86.12 81 TYR A N 1
ATOM 673 C CA . TYR A 1 81 ? 7.629 6.529 -4.636 1.00 86.12 81 TYR A CA 1
ATOM 674 C C . TYR A 1 81 ? 8.153 5.971 -5.958 1.00 86.12 81 TYR A C 1
ATOM 676 O O . TYR A 1 81 ? 7.404 5.897 -6.933 1.00 86.12 81 TYR A O 1
ATOM 684 N N . LEU A 1 82 ? 9.407 5.521 -5.960 1.00 85.62 82 LEU A N 1
ATOM 685 C CA . LEU A 1 82 ? 9.932 4.619 -6.979 1.00 85.62 82 LEU A CA 1
ATOM 686 C C . LEU A 1 82 ? 9.624 3.185 -6.550 1.00 85.62 82 LEU A C 1
ATOM 688 O O . LEU A 1 82 ? 9.915 2.811 -5.419 1.00 85.62 82 LEU A O 1
ATOM 692 N N . TRP A 1 83 ? 9.024 2.391 -7.431 1.00 81.94 83 TRP A N 1
ATOM 693 C CA . TRP A 1 83 ? 8.683 0.997 -7.146 1.00 81.94 83 TRP A CA 1
ATOM 694 C C . TRP A 1 83 ? 9.624 0.056 -7.887 1.00 81.94 83 TRP A C 1
ATOM 696 O O . TRP A 1 83 ? 9.882 0.240 -9.077 1.00 81.94 83 TRP A O 1
ATOM 706 N N . HIS A 1 84 ? 10.094 -0.967 -7.185 1.00 79.50 84 HIS A N 1
ATOM 707 C CA . HIS A 1 84 ? 10.986 -1.986 -7.712 1.00 79.50 84 HIS A CA 1
ATOM 708 C C . HIS A 1 84 ? 10.241 -3.302 -7.937 1.00 79.50 84 HIS A C 1
ATOM 710 O O . HIS A 1 84 ? 9.258 -3.592 -7.249 1.00 79.50 84 HIS A O 1
ATOM 716 N N . PRO A 1 85 ? 10.709 -4.122 -8.886 1.00 72.88 85 PRO A N 1
ATOM 717 C CA . PRO A 1 85 ? 10.226 -5.478 -9.027 1.00 72.88 85 PRO A CA 1
ATOM 718 C C . PRO A 1 85 ? 10.460 -6.333 -7.783 1.00 72.88 85 PRO A C 1
ATOM 720 O O . PRO A 1 85 ? 11.555 -6.319 -7.229 1.00 72.88 85 PRO A O 1
ATOM 723 N N . TRP A 1 86 ? 9.464 -7.136 -7.399 1.00 67.38 86 TRP A N 1
ATOM 724 C CA . TRP A 1 86 ? 9.636 -8.181 -6.378 1.00 67.38 86 TRP A CA 1
ATOM 725 C C . TRP A 1 86 ? 10.559 -9.324 -6.845 1.00 67.38 86 TRP A C 1
ATOM 727 O O . TRP A 1 86 ? 11.096 -10.066 -6.020 1.00 67.38 86 TRP A O 1
ATOM 737 N N . GLU A 1 87 ? 10.757 -9.470 -8.160 1.00 66.94 87 GLU A N 1
ATOM 738 C CA . GLU A 1 87 ? 11.705 -10.414 -8.749 1.00 66.94 87 GLU A CA 1
ATOM 739 C C . GLU A 1 87 ? 13.143 -9.961 -8.465 1.00 66.94 87 GLU A C 1
ATOM 741 O O . GLU A 1 87 ? 13.718 -9.110 -9.145 1.00 66.94 87 GLU A O 1
ATOM 746 N N . LYS A 1 88 ? 13.737 -10.540 -7.422 1.00 61.28 88 LYS A N 1
ATOM 747 C CA . LYS A 1 88 ? 15.143 -10.331 -7.073 1.00 61.28 88 LYS A CA 1
ATOM 748 C C . LYS A 1 88 ? 16.013 -11.292 -7.879 1.00 61.28 88 LYS A C 1
ATOM 750 O O . LYS A 1 88 ? 15.765 -12.493 -7.874 1.00 61.28 88 LYS A O 1
ATOM 755 N N . GLY A 1 89 ? 17.055 -10.768 -8.523 1.00 59.31 89 GLY A N 1
ATOM 756 C CA . GLY A 1 89 ? 18.052 -11.586 -9.224 1.00 59.31 89 GLY A CA 1
ATOM 757 C C . GLY A 1 89 ? 17.759 -11.874 -10.698 1.00 59.31 89 GLY A C 1
ATOM 758 O O . GLY A 1 89 ? 18.363 -12.788 -11.252 1.00 59.31 89 GLY A O 1
ATOM 759 N N . ILE A 1 90 ? 16.881 -11.106 -11.353 1.00 62.03 90 ILE A N 1
ATOM 760 C CA . ILE A 1 90 ? 16.779 -11.152 -12.817 1.00 62.03 90 ILE A CA 1
ATOM 761 C C . ILE A 1 90 ? 18.006 -10.466 -13.408 1.00 62.03 90 ILE A C 1
ATOM 763 O O . ILE A 1 90 ? 18.155 -9.247 -13.334 1.00 62.03 90 ILE A O 1
ATOM 767 N N . ALA A 1 91 ? 18.891 -11.274 -13.979 1.00 64.12 91 ALA A N 1
ATOM 768 C CA . ALA A 1 91 ? 19.965 -10.813 -14.837 1.00 64.12 91 ALA A CA 1
ATOM 769 C C . ALA A 1 91 ? 19.480 -10.832 -16.287 1.00 64.12 91 ALA A C 1
ATOM 771 O O . ALA A 1 91 ? 18.778 -11.756 -16.702 1.00 64.12 91 ALA A O 1
ATOM 772 N N . SER A 1 92 ? 19.872 -9.825 -17.064 1.00 65.75 92 SER A N 1
ATOM 773 C CA . SER A 1 92 ? 19.744 -9.896 -18.516 1.00 65.75 92 SER A CA 1
ATOM 774 C C . SER A 1 92 ? 20.539 -11.104 -19.010 1.00 65.75 92 SER A C 1
ATOM 776 O O . SER A 1 92 ? 21.745 -11.180 -18.783 1.00 65.75 92 SER A O 1
ATOM 778 N N . VAL A 1 93 ? 19.863 -12.047 -19.658 1.00 71.06 93 VAL A N 1
ATOM 779 C CA . VAL A 1 93 ? 20.502 -13.122 -20.422 1.00 71.06 93 VAL A CA 1
ATOM 780 C C . VAL A 1 93 ? 20.477 -12.736 -21.898 1.00 71.06 93 VAL A C 1
ATOM 782 O O . VAL A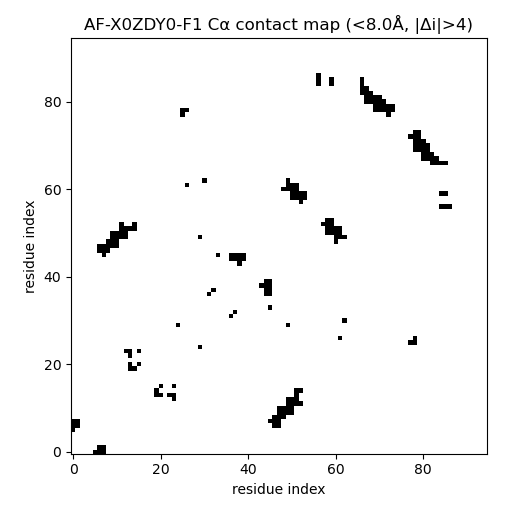 1 93 ? 19.536 -12.070 -22.339 1.00 71.06 93 VAL A O 1
ATOM 785 N N . GLU A 1 94 ? 21.524 -13.092 -22.644 1.00 59.12 94 GLU A N 1
ATOM 786 C CA . GLU A 1 94 ? 21.489 -12.948 -24.103 1.00 59.12 94 GLU A CA 1
ATOM 787 C C . GLU A 1 94 ? 20.350 -13.816 -24.685 1.00 59.12 94 GLU A C 1
ATOM 789 O O . GLU A 1 94 ? 20.036 -14.849 -24.083 1.00 59.12 94 GLU A O 1
ATOM 794 N N . PRO A 1 95 ? 19.691 -13.374 -25.777 1.00 65.88 95 P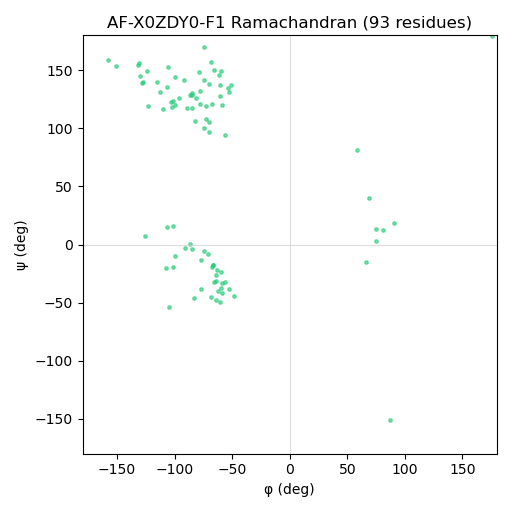RO A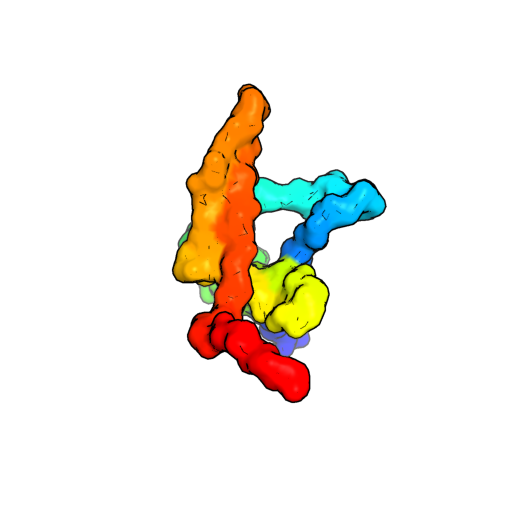 N 1
ATOM 795 C CA . PRO A 1 95 ? 18.531 -14.056 -26.360 1.00 65.88 95 PRO A CA 1
ATOM 796 C C . PRO A 1 95 ? 18.772 -15.516 -26.754 1.00 65.88 95 PRO A C 1
ATOM 798 O O . PRO A 1 95 ? 19.891 -15.834 -27.219 1.00 65.88 95 PRO A O 1
#

Radius of gyration: 16.11 Å; Cα contacts (8 Å, |Δi|>4): 107; chains: 1; bounding box: 43×36×44 Å

Solvent-accessible surface area (backbone atoms only — not comparable to full-atom values): 6287 Å² total; per-residue (Å²): 90,65,95,75,77,36,78,62,61,70,40,78,51,74,87,59,48,84,95,39,46,90,74,62,69,62,69,69,52,59,50,43,44,64,73,74,38,60,58,86,45,92,98,44,75,71,72,44,44,52,27,34,75,45,87,99,72,43,81,41,57,71,81,43,62,92,32,43,45,83,78,49,67,48,98,86,67,48,80,41,70,50,77,50,73,85,72,78,83,80,70,92,70,85,133

Nearest PDB structures (foldseek):
  6ggu-assembly1_A  TM=4.180E-01  e=9.482E+00  Methanothermobacter marburgensis str. Marburg

Sequence (95 aa):
MKKAGVDPYYTFYPKGKEETEDYLVPVARLWQERKEEARLIPGIFRTDEPVFNVPRLGKNHIRAWQDRELIGLTKEGQRIYLWHPWEKGIASVEP

pLDDT: mean 80.3, std 9.62, range [58.84, 94.69]

Foldseek 3Di:
DVVVVDAAAADEADPCDPVCVVVHDALVVVVCCQPVFPDPDPPDGRDYFYWYQDPPQGTDGSPPPVQKDFPDADPVGGTDIDGHRPDPDDDDDDD